Protein AF-A0A1H3ABF7-F1 (afdb_monomer_lite)

pLDDT: mean 86.94, std 11.38, range [52.44, 98.44]

Secondary structure (DSSP, 8-state):
-HHHHHHHHHHHHHHHHHHHHHHHHHHHHHHHHHHHHHHHHHHH---EEEEEESSSS-EEEEESSS--EEEE-TTS-EEE--HHHHHHHHHHHHHHHHHHH--

Sequence (103 aa):
MLLIDYFVNLIDYFILSSTQIYHTMNTIEIKENFISKKFICLLFGHKIITTRTITSHIKEYKCTHCDLELTDDVKGHTTFLTAERKEINQALKDFLQKKTHAA

Structure (mmCIF, N/CA/C/O backbone):
data_AF-A0A1H3ABF7-F1
#
_entry.id   AF-A0A1H3ABF7-F1
#
loop_
_atom_site.group_PDB
_atom_site.id
_atom_site.type_symbol
_atom_site.label_atom_id
_atom_site.label_alt_id
_atom_site.label_comp_id
_atom_site.label_asym_id
_atom_site.label_entity_id
_atom_site.label_seq_id
_atom_site.pdbx_PDB_ins_code
_atom_site.Cartn_x
_atom_site.Cartn_y
_atom_site.Cartn_z
_atom_site.occupancy
_atom_site.B_iso_or_equiv
_atom_site.auth_seq_id
_atom_site.auth_comp_id
_atom_site.auth_asym_id
_atom_site.auth_atom_id
_atom_site.pdbx_PDB_model_num
ATOM 1 N N . MET A 1 1 ? -4.122 -56.689 -16.412 1.00 68.38 1 MET A N 1
ATOM 2 C CA . MET A 1 1 ? -3.562 -55.978 -15.246 1.00 68.38 1 MET A CA 1
ATOM 3 C C . MET A 1 1 ? -2.366 -55.137 -15.683 1.00 68.38 1 MET A C 1
ATOM 5 O O . MET A 1 1 ? -2.570 -53.959 -15.908 1.00 68.38 1 MET A O 1
ATOM 9 N N . LEU A 1 2 ? -1.229 -55.742 -16.055 1.00 73.94 2 LEU A N 1
ATOM 10 C CA . LEU A 1 2 ? 0.011 -55.028 -16.432 1.00 73.94 2 LEU A CA 1
ATOM 11 C C . LEU A 1 2 ? -0.115 -53.945 -17.530 1.00 73.94 2 LEU A C 1
ATOM 13 O O . LEU A 1 2 ? 0.531 -52.906 -17.440 1.00 73.94 2 LEU A O 1
ATOM 17 N N . LEU A 1 3 ? -0.944 -54.156 -18.560 1.00 76.38 3 LEU A N 1
ATOM 18 C CA . LEU A 1 3 ? -1.142 -53.162 -19.630 1.00 76.38 3 LEU A CA 1
ATOM 19 C C . LEU A 1 3 ? -1.952 -51.938 -19.183 1.00 76.38 3 LEU A C 1
ATOM 21 O O . LEU A 1 3 ? -1.718 -50.839 -19.674 1.00 76.38 3 LEU A O 1
ATOM 25 N N . ILE A 1 4 ? -2.891 -52.127 -18.255 1.00 78.00 4 ILE A N 1
ATOM 26 C CA . ILE A 1 4 ? -3.707 -51.036 -17.709 1.00 78.00 4 ILE A CA 1
ATOM 27 C C . ILE A 1 4 ? -2.833 -50.191 -16.780 1.00 78.00 4 ILE A C 1
ATOM 29 O O . ILE A 1 4 ? -2.822 -48.971 -16.903 1.00 78.00 4 ILE A O 1
ATOM 33 N N . ASP A 1 5 ? -2.022 -50.844 -15.943 1.00 82.00 5 ASP A N 1
ATOM 34 C CA . ASP A 1 5 ? -1.082 -50.172 -15.041 1.00 82.00 5 ASP A CA 1
ATOM 35 C C . ASP A 1 5 ? -0.032 -49.359 -15.821 1.00 82.00 5 ASP A C 1
ATOM 37 O O . ASP A 1 5 ? 0.295 -48.236 -15.442 1.00 82.00 5 ASP A O 1
ATOM 41 N N . TYR A 1 6 ? 0.460 -49.872 -16.956 1.00 82.62 6 TYR A N 1
ATOM 42 C CA . TYR A 1 6 ? 1.352 -49.120 -17.848 1.00 82.62 6 TYR A CA 1
ATOM 43 C C . TYR A 1 6 ? 0.675 -47.872 -18.432 1.00 82.62 6 TYR A C 1
ATOM 45 O O . TYR A 1 6 ? 1.280 -46.801 -18.484 1.00 82.62 6 TYR A O 1
ATOM 53 N N . PHE A 1 7 ? -0.589 -47.994 -18.843 1.00 85.81 7 PHE A N 1
ATOM 54 C CA . PHE A 1 7 ? -1.328 -46.897 -19.463 1.00 85.81 7 PHE A CA 1
ATOM 55 C C . PHE A 1 7 ? -1.661 -45.779 -18.466 1.00 85.81 7 PHE A C 1
ATOM 57 O O . PHE A 1 7 ? -1.503 -44.607 -18.795 1.00 85.81 7 PHE A O 1
ATOM 64 N N . VAL A 1 8 ? -2.052 -46.129 -17.235 1.00 83.19 8 VAL A N 1
ATOM 65 C CA . VAL A 1 8 ? -2.308 -45.157 -16.157 1.00 83.19 8 VAL A CA 1
ATOM 66 C C . VAL A 1 8 ? -1.032 -44.384 -15.811 1.00 83.19 8 VAL A C 1
ATOM 68 O O . VAL A 1 8 ? -1.050 -43.159 -15.822 1.00 83.19 8 VAL A O 1
ATOM 71 N N . ASN A 1 9 ? 0.105 -45.072 -15.650 1.00 81.19 9 ASN A N 1
ATOM 72 C CA . ASN A 1 9 ? 1.393 -44.416 -15.388 1.00 81.19 9 ASN A CA 1
ATOM 73 C C . ASN A 1 9 ? 1.842 -43.484 -16.529 1.00 81.19 9 ASN A C 1
ATOM 75 O O . ASN A 1 9 ? 2.452 -42.444 -16.282 1.00 81.19 9 ASN A O 1
ATOM 79 N N . LEU A 1 10 ? 1.549 -43.841 -17.785 1.00 83.75 10 LEU A N 1
ATOM 80 C CA . LEU A 1 10 ? 1.871 -43.003 -18.942 1.00 83.75 10 LEU A CA 1
ATOM 81 C C . LEU A 1 10 ? 1.020 -41.723 -18.974 1.00 83.75 10 LEU A C 1
ATOM 83 O O . LEU A 1 10 ? 1.536 -40.649 -19.289 1.00 83.75 10 LEU A O 1
ATOM 87 N N . ILE A 1 11 ? -0.263 -41.828 -18.614 1.00 84.69 11 ILE A N 1
ATOM 88 C CA . ILE A 1 11 ? -1.160 -40.675 -18.463 1.00 84.69 11 ILE A CA 1
ATOM 89 C C . ILE A 1 11 ? -0.689 -39.789 -17.306 1.00 84.69 11 ILE A C 1
ATOM 91 O O . ILE A 1 11 ? -0.558 -38.580 -17.493 1.00 84.69 11 ILE A O 1
ATOM 95 N N . ASP A 1 12 ? -0.366 -40.371 -16.151 1.00 83.50 12 ASP A N 1
ATOM 96 C CA . ASP A 1 12 ? 0.111 -39.632 -14.978 1.00 83.50 12 ASP A CA 1
ATOM 97 C C . ASP A 1 12 ? 1.418 -38.880 -15.269 1.00 83.50 12 ASP A C 1
ATOM 99 O O . ASP A 1 12 ? 1.561 -37.713 -14.900 1.00 83.50 12 ASP A O 1
ATOM 103 N N . TYR A 1 13 ? 2.347 -39.493 -16.013 1.00 83.44 13 TYR A N 1
ATOM 104 C CA . TYR A 1 13 ? 3.573 -38.832 -16.471 1.00 83.44 13 TYR A CA 1
ATOM 105 C C . TYR A 1 13 ? 3.276 -37.626 -17.374 1.00 83.44 13 TYR A C 1
ATOM 107 O O . TYR A 1 13 ? 3.855 -36.548 -17.206 1.00 83.44 13 TYR A O 1
ATOM 115 N N . PHE A 1 14 ? 2.339 -37.777 -18.312 1.00 83.19 14 PHE A N 1
ATOM 116 C CA . PHE A 1 14 ? 1.948 -36.695 -19.212 1.00 83.19 14 PHE A CA 1
ATOM 117 C C . PHE A 1 14 ? 1.261 -35.540 -18.457 1.00 83.19 14 PHE A C 1
ATOM 119 O O . PHE A 1 14 ? 1.602 -34.370 -18.665 1.00 83.19 14 PHE A O 1
ATOM 126 N N . ILE A 1 15 ? 0.364 -35.843 -17.513 1.00 79.31 15 ILE A N 1
ATOM 127 C CA . ILE A 1 15 ? -0.306 -34.846 -16.660 1.00 79.31 15 ILE A CA 1
ATOM 128 C C . ILE A 1 15 ? 0.701 -34.127 -15.742 1.00 79.31 15 ILE A C 1
ATOM 130 O O . ILE A 1 15 ? 0.668 -32.901 -15.613 1.00 79.31 15 ILE A O 1
ATOM 134 N N . LEU A 1 16 ? 1.652 -34.846 -15.141 1.00 74.88 16 LEU A N 1
ATOM 135 C CA . LEU A 1 16 ? 2.677 -34.235 -14.290 1.00 74.88 16 LEU A CA 1
ATOM 136 C C . LEU A 1 16 ? 3.626 -33.329 -15.094 1.00 74.88 16 LEU A C 1
ATOM 138 O O . LEU A 1 16 ? 3.948 -32.222 -14.666 1.00 74.88 16 LEU A O 1
ATOM 142 N N . SER A 1 17 ? 4.029 -33.754 -16.296 1.00 73.56 17 SER A N 1
ATOM 143 C CA . SER A 1 17 ? 4.906 -32.949 -17.159 1.00 73.56 17 SER A CA 1
ATOM 144 C C . SER A 1 17 ? 4.241 -31.639 -17.610 1.00 73.56 17 SER A C 1
ATOM 146 O O . SER A 1 17 ? 4.849 -30.571 -17.540 1.00 73.56 17 SER A O 1
ATOM 148 N N . SER A 1 18 ? 2.966 -31.697 -18.003 1.00 73.62 18 SER A N 1
ATOM 149 C CA . SER A 1 18 ? 2.182 -30.533 -18.435 1.00 73.62 18 SER A CA 1
ATOM 150 C C . SER A 1 18 ? 1.891 -29.552 -17.294 1.00 73.62 18 SER A C 1
ATOM 152 O O . SER A 1 18 ? 2.010 -28.339 -17.486 1.00 73.62 18 SER A O 1
ATOM 154 N N . THR A 1 19 ? 1.587 -30.044 -16.090 1.00 71.31 19 THR A N 1
ATOM 155 C CA . THR A 1 19 ? 1.383 -29.189 -14.904 1.00 71.31 19 THR A CA 1
ATOM 156 C C 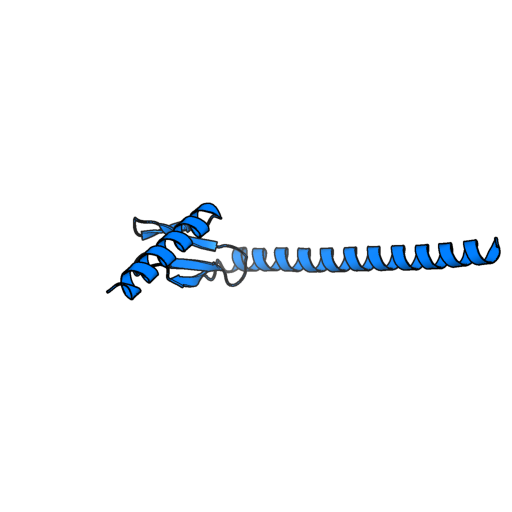. THR A 1 19 ? 2.667 -28.483 -14.468 1.00 71.31 19 THR A C 1
ATOM 158 O O . THR A 1 19 ? 2.629 -27.294 -14.138 1.00 71.31 19 THR A O 1
ATOM 161 N N . GLN A 1 20 ? 3.818 -29.159 -14.535 1.00 67.81 20 GLN A N 1
ATOM 162 C CA . GLN A 1 20 ? 5.114 -28.552 -14.234 1.00 67.81 20 GLN A CA 1
ATOM 163 C C . GLN A 1 20 ? 5.481 -27.449 -15.244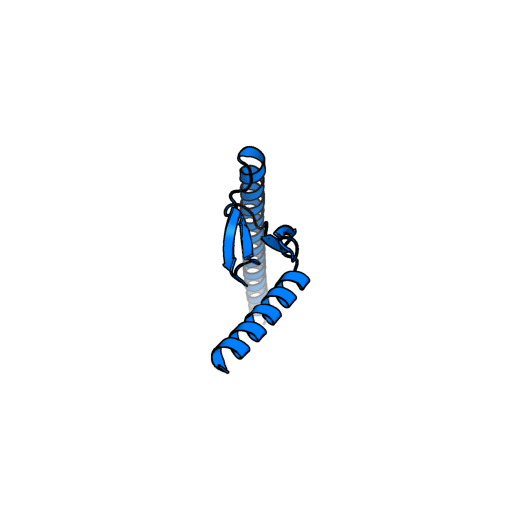 1.00 67.81 20 GLN A C 1
ATOM 165 O O . GLN A 1 20 ? 5.914 -26.374 -14.831 1.00 67.81 20 GLN A O 1
ATOM 170 N N . ILE A 1 21 ? 5.220 -27.656 -16.543 1.00 69.06 21 ILE A N 1
ATOM 171 C CA . ILE A 1 21 ? 5.402 -26.632 -17.592 1.00 69.06 21 ILE A CA 1
ATOM 172 C C . ILE A 1 21 ? 4.496 -25.418 -17.346 1.00 69.06 21 ILE A C 1
ATOM 174 O O . ILE A 1 21 ? 4.974 -24.284 -17.385 1.00 69.06 21 ILE A O 1
ATOM 178 N N . TYR A 1 22 ? 3.213 -25.635 -17.033 1.00 68.62 22 TYR A N 1
ATOM 179 C CA . TYR A 1 22 ? 2.271 -24.553 -16.722 1.00 68.62 22 TYR A CA 1
ATOM 180 C C . TYR A 1 22 ? 2.731 -23.717 -15.518 1.00 68.62 22 TYR A C 1
ATOM 182 O O . TYR A 1 22 ? 2.735 -22.485 -15.567 1.00 68.62 22 TYR A O 1
ATOM 190 N N . HIS A 1 23 ? 3.185 -24.376 -14.449 1.00 65.56 23 HIS A N 1
ATOM 191 C CA . HIS A 1 23 ? 3.708 -23.694 -13.269 1.00 65.56 23 HIS A CA 1
ATOM 192 C C . HIS A 1 23 ? 4.975 -22.876 -13.590 1.00 65.56 23 HIS A C 1
ATOM 194 O O . HIS A 1 23 ? 5.120 -21.735 -13.140 1.00 65.56 23 HIS A O 1
ATOM 200 N N . THR A 1 24 ? 5.882 -23.414 -14.409 1.00 68.19 24 THR A N 1
ATOM 201 C CA . THR A 1 24 ? 7.075 -22.695 -14.878 1.00 68.19 24 THR A CA 1
ATOM 202 C C . THR A 1 24 ? 6.718 -21.483 -15.745 1.00 68.19 24 THR A C 1
ATOM 204 O O . THR A 1 24 ? 7.290 -20.416 -15.546 1.00 68.19 24 THR A O 1
ATOM 207 N N . MET A 1 25 ? 5.741 -21.587 -16.650 1.00 64.50 25 MET A N 1
ATOM 208 C CA . MET A 1 25 ? 5.313 -20.453 -17.482 1.00 64.50 25 MET A CA 1
ATOM 209 C C . MET A 1 25 ? 4.688 -19.327 -16.646 1.00 64.50 25 MET A C 1
ATOM 211 O O . MET A 1 25 ? 5.098 -18.175 -16.774 1.00 64.50 25 MET A O 1
ATOM 215 N N . ASN A 1 26 ? 3.778 -19.662 -15.724 1.00 69.38 26 ASN A N 1
ATOM 216 C CA . ASN A 1 26 ? 3.145 -18.686 -14.832 1.00 69.38 26 ASN A CA 1
ATOM 217 C C . ASN A 1 26 ? 4.176 -17.955 -13.946 1.00 69.38 26 ASN A C 1
ATOM 219 O O . ASN A 1 26 ? 4.122 -16.742 -13.769 1.00 69.38 26 ASN A O 1
ATOM 223 N N . THR A 1 27 ? 5.169 -18.673 -13.411 1.00 65.88 27 THR A N 1
ATOM 224 C CA . THR A 1 27 ? 6.217 -18.060 -12.570 1.00 65.88 27 THR A CA 1
ATOM 225 C C . THR A 1 27 ? 7.165 -17.144 -13.353 1.00 65.88 27 THR A C 1
ATOM 227 O O . THR A 1 27 ? 7.596 -16.122 -12.812 1.00 65.88 27 THR A O 1
ATOM 230 N N . ILE A 1 28 ? 7.468 -17.463 -14.617 1.00 73.50 28 ILE A N 1
ATOM 231 C CA . ILE A 1 28 ? 8.284 -16.611 -15.498 1.00 73.50 28 ILE A CA 1
ATOM 232 C C . ILE A 1 28 ? 7.539 -15.312 -15.833 1.00 73.50 28 ILE A C 1
ATOM 234 O O . ILE A 1 28 ? 8.097 -14.233 -15.628 1.00 73.50 28 ILE A O 1
ATOM 238 N N . GLU A 1 29 ? 6.267 -15.394 -16.236 1.00 71.12 29 GLU A N 1
ATOM 239 C CA . GLU A 1 29 ? 5.438 -14.221 -16.557 1.00 71.12 29 GLU A CA 1
ATOM 240 C C . GLU A 1 29 ? 5.277 -13.278 -15.347 1.00 71.12 29 GLU A C 1
ATOM 242 O O . GLU A 1 29 ? 5.437 -12.057 -15.454 1.00 71.12 29 GLU A O 1
ATOM 247 N N . ILE A 1 30 ? 5.048 -13.840 -14.153 1.00 69.06 30 ILE A N 1
ATOM 248 C CA . ILE A 1 30 ? 4.961 -13.071 -12.902 1.00 69.06 30 ILE A CA 1
ATOM 249 C C . ILE A 1 30 ? 6.278 -12.330 -12.613 1.00 69.06 30 ILE A C 1
ATOM 251 O O . ILE A 1 30 ? 6.262 -11.163 -12.201 1.00 69.06 30 ILE A O 1
ATOM 255 N N . LYS A 1 31 ? 7.430 -12.979 -12.832 1.00 68.69 31 LYS A N 1
ATOM 256 C CA . LYS A 1 31 ? 8.750 -12.397 -12.555 1.00 68.69 31 LYS A CA 1
ATOM 257 C C . LYS A 1 31 ? 9.098 -11.267 -13.528 1.00 68.69 31 LYS A C 1
ATOM 259 O O . LYS A 1 31 ? 9.589 -10.229 -13.081 1.00 68.69 31 LYS A O 1
ATOM 264 N N . GLU A 1 32 ? 8.820 -11.429 -14.821 1.00 71.75 32 GLU A N 1
ATOM 265 C CA . GLU A 1 32 ? 9.053 -10.388 -15.834 1.00 71.75 32 GLU A CA 1
ATOM 266 C C . GLU A 1 32 ? 8.218 -9.129 -15.566 1.00 71.75 32 GLU A C 1
ATOM 268 O O . GLU A 1 32 ? 8.749 -8.014 -15.578 1.00 71.75 32 GLU A O 1
ATOM 273 N N . ASN A 1 33 ? 6.943 -9.303 -15.206 1.00 71.94 33 ASN A N 1
ATOM 274 C CA . ASN A 1 33 ? 6.047 -8.200 -14.857 1.00 71.94 33 ASN A CA 1
ATOM 275 C C . ASN A 1 33 ? 6.504 -7.417 -13.620 1.00 71.94 33 ASN A C 1
ATOM 277 O O . ASN A 1 33 ? 6.330 -6.201 -13.547 1.00 71.94 33 ASN A O 1
ATOM 281 N N . PHE A 1 34 ? 7.091 -8.079 -12.624 1.00 73.94 34 PHE A N 1
ATOM 282 C CA . PHE A 1 34 ? 7.605 -7.390 -11.440 1.00 73.94 34 PHE A CA 1
ATOM 283 C C . PHE A 1 34 ? 8.896 -6.613 -11.728 1.00 73.94 34 PHE A C 1
ATOM 285 O O . PHE A 1 34 ? 9.096 -5.507 -11.215 1.00 73.94 34 PHE A O 1
ATOM 292 N N . ILE A 1 35 ? 9.766 -7.174 -12.571 1.00 76.19 35 ILE A N 1
ATOM 293 C CA . ILE A 1 35 ? 11.014 -6.533 -12.987 1.00 76.19 35 ILE A CA 1
ATOM 294 C C . ILE A 1 35 ? 10.710 -5.269 -13.802 1.00 76.19 35 ILE A C 1
ATOM 296 O O . ILE A 1 35 ? 11.219 -4.197 -13.469 1.00 76.19 35 ILE A O 1
ATOM 300 N N . SER A 1 36 ? 9.826 -5.351 -14.800 1.00 81.75 36 SER A N 1
ATOM 301 C CA . SER A 1 36 ? 9.464 -4.211 -15.657 1.00 81.75 36 SER A CA 1
ATOM 302 C C . SER A 1 36 ? 8.871 -3.042 -14.861 1.00 81.75 36 SER A C 1
ATOM 304 O O . SER A 1 36 ? 9.295 -1.896 -15.017 1.00 81.75 36 SER A O 1
ATOM 306 N N . LYS A 1 37 ? 7.971 -3.333 -13.917 1.00 84.50 37 LYS A N 1
ATOM 307 C CA . LYS A 1 37 ? 7.375 -2.357 -12.993 1.00 84.50 37 LYS A CA 1
ATOM 308 C C . LYS A 1 37 ? 8.410 -1.584 -12.172 1.00 84.50 37 LYS A C 1
ATOM 310 O O . LYS A 1 37 ? 8.302 -0.366 -12.025 1.00 84.50 37 LYS A O 1
ATOM 315 N N . LYS A 1 38 ? 9.433 -2.269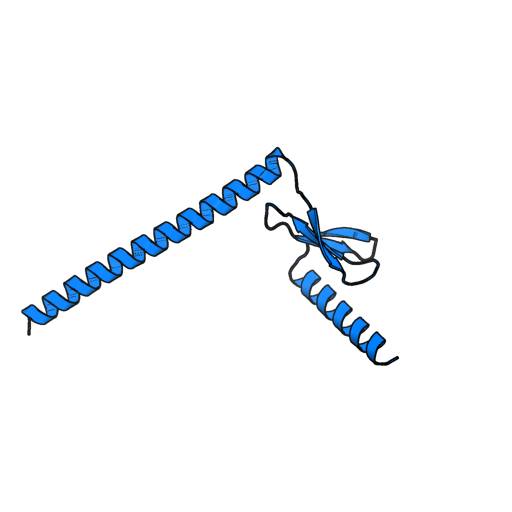 -11.648 1.00 85.06 38 LYS A N 1
ATOM 316 C CA . LYS A 1 38 ? 10.525 -1.628 -10.894 1.00 85.06 38 LYS A CA 1
ATOM 317 C C . LYS A 1 38 ? 11.404 -0.752 -11.780 1.00 85.06 38 LYS A C 1
ATOM 319 O O . LYS A 1 38 ? 11.779 0.338 -11.354 1.00 85.06 38 LYS A O 1
ATOM 324 N N . PHE A 1 39 ? 11.695 -1.196 -13.001 1.00 89.62 39 PHE A N 1
ATOM 325 C CA . PHE A 1 39 ? 12.480 -0.414 -13.957 1.00 89.62 39 PHE A CA 1
ATOM 326 C C . PHE A 1 39 ? 11.787 0.891 -14.353 1.00 89.62 39 PHE A C 1
ATOM 328 O O . PHE A 1 39 ? 12.442 1.929 -14.405 1.00 89.62 39 PHE A O 1
ATOM 335 N N . ILE A 1 40 ? 10.465 0.871 -14.554 1.00 91.00 40 ILE A N 1
ATOM 336 C CA . ILE A 1 40 ? 9.690 2.088 -14.845 1.00 91.00 40 ILE A CA 1
ATOM 337 C C . ILE A 1 40 ? 9.849 3.109 -13.711 1.00 91.00 40 ILE A C 1
ATOM 339 O O . ILE A 1 40 ? 10.159 4.268 -13.972 1.00 91.00 40 ILE A O 1
ATOM 343 N N . CYS A 1 41 ? 9.713 2.684 -12.451 1.00 94.12 41 CYS A N 1
ATOM 344 C CA . CYS A 1 41 ? 9.909 3.575 -11.304 1.00 94.12 41 CYS A CA 1
ATOM 345 C C . CYS A 1 41 ? 11.349 4.089 -11.177 1.00 94.12 41 CYS A C 1
ATOM 347 O O . CYS A 1 41 ? 11.545 5.219 -10.741 1.00 94.12 41 CYS A O 1
ATOM 349 N N . LEU A 1 42 ? 12.350 3.283 -11.543 1.00 92.38 42 LEU A N 1
ATOM 350 C CA . LEU A 1 42 ? 13.755 3.695 -11.500 1.00 92.38 42 LEU A CA 1
ATOM 351 C C . LEU A 1 42 ? 14.062 4.792 -12.530 1.00 92.38 42 LEU A C 1
ATOM 353 O O . LEU A 1 42 ? 14.831 5.701 -12.237 1.00 92.38 42 LEU A O 1
ATOM 357 N N . LEU A 1 43 ? 13.459 4.711 -13.720 1.00 93.94 43 LEU A N 1
ATOM 358 C CA . LEU A 1 43 ? 13.696 5.660 -14.811 1.00 93.94 43 LEU A CA 1
ATOM 359 C C . LEU A 1 43 ? 12.834 6.925 -14.708 1.00 93.94 43 LEU A C 1
ATOM 361 O O . LEU A 1 43 ? 13.320 8.017 -14.986 1.00 93.94 43 LEU A O 1
ATOM 365 N N . PHE A 1 44 ? 11.565 6.787 -14.316 1.00 94.31 44 PHE A N 1
ATOM 366 C CA . PHE A 1 44 ? 10.582 7.879 -14.350 1.00 94.31 44 PHE A CA 1
ATOM 367 C C . PHE A 1 44 ? 10.143 8.365 -12.963 1.00 94.31 44 PHE A C 1
ATOM 369 O O . PHE A 1 44 ? 9.373 9.320 -12.856 1.00 94.31 44 PHE A O 1
ATOM 376 N N . GLY A 1 45 ? 10.627 7.731 -11.896 1.00 92.75 45 GLY A N 1
ATOM 377 C CA . GLY A 1 45 ? 10.208 8.012 -10.529 1.00 92.75 45 GLY A CA 1
ATOM 378 C C . GLY A 1 45 ? 8.887 7.339 -10.147 1.00 92.75 45 GLY A C 1
ATOM 379 O O . GLY A 1 45 ? 8.184 6.722 -10.952 1.00 92.75 45 GLY A O 1
ATOM 380 N N . HIS A 1 46 ? 8.537 7.444 -8.866 1.00 95.88 46 HIS A N 1
ATOM 381 C CA . HIS A 1 46 ? 7.301 6.871 -8.348 1.00 95.88 46 HIS A CA 1
ATOM 382 C C . HIS A 1 46 ? 6.107 7.791 -8.607 1.00 95.88 46 HIS A C 1
ATOM 384 O O . HIS A 1 46 ? 6.012 8.885 -8.056 1.00 95.88 46 HIS A O 1
ATOM 390 N N . LYS A 1 47 ? 5.124 7.296 -9.362 1.00 95.94 47 LYS A N 1
ATOM 391 C CA . LYS A 1 47 ? 3.811 7.938 -9.478 1.00 95.94 47 LYS A CA 1
ATOM 392 C C . LYS A 1 47 ? 2.912 7.509 -8.320 1.00 95.94 47 LYS A C 1
ATOM 394 O O . LYS A 1 47 ? 2.283 6.451 -8.395 1.00 95.94 47 LYS A O 1
ATOM 399 N N . ILE A 1 48 ? 2.903 8.308 -7.255 1.00 97.31 48 ILE A N 1
ATOM 400 C CA . ILE A 1 48 ? 2.151 8.067 -6.017 1.00 97.31 48 ILE A CA 1
ATOM 401 C C . ILE A 1 48 ? 0.715 8.591 -6.141 1.00 97.31 48 ILE A C 1
ATOM 403 O O . ILE A 1 48 ? 0.498 9.726 -6.561 1.00 97.31 48 ILE A O 1
ATOM 407 N N . ILE A 1 49 ? -0.261 7.768 -5.757 1.00 97.44 49 ILE A N 1
ATOM 408 C CA . ILE A 1 49 ? -1.678 8.136 -5.656 1.00 97.44 49 ILE A CA 1
ATOM 409 C C . ILE A 1 49 ? -2.204 7.844 -4.253 1.00 97.44 49 ILE A C 1
ATOM 411 O O . ILE A 1 49 ? -1.763 6.891 -3.614 1.00 97.44 49 ILE A O 1
ATOM 415 N N . THR A 1 50 ? -3.171 8.629 -3.787 1.00 97.88 50 THR A N 1
ATOM 416 C CA . THR A 1 50 ? -3.894 8.340 -2.543 1.00 97.88 50 THR A CA 1
ATOM 417 C C . THR A 1 50 ? -4.831 7.157 -2.760 1.00 97.88 50 THR A C 1
ATOM 419 O O . THR A 1 50 ? -5.696 7.209 -3.632 1.00 97.88 50 THR A O 1
ATOM 422 N N . THR A 1 51 ? -4.678 6.100 -1.969 1.00 97.38 51 THR A N 1
ATOM 423 C CA . THR A 1 51 ? -5.534 4.905 -2.026 1.00 97.38 51 THR A CA 1
ATOM 424 C C . THR A 1 51 ? -6.629 4.934 -0.976 1.00 97.38 51 THR A C 1
ATOM 426 O O . THR A 1 51 ? -7.739 4.467 -1.230 1.00 97.38 51 THR A O 1
ATOM 429 N N . ARG A 1 52 ? -6.342 5.488 0.206 1.00 97.25 52 ARG A N 1
ATOM 430 C CA . ARG A 1 52 ? -7.294 5.527 1.313 1.00 97.25 52 ARG A CA 1
ATOM 431 C C . ARG A 1 52 ? -7.075 6.754 2.182 1.00 97.25 52 ARG A C 1
ATOM 433 O O . ARG A 1 52 ? -5.962 7.054 2.585 1.00 97.25 52 ARG A O 1
ATOM 440 N N . THR A 1 53 ? -8.164 7.417 2.541 1.00 96.62 53 THR A N 1
ATOM 441 C CA . THR A 1 53 ? -8.156 8.469 3.562 1.00 96.62 53 THR A CA 1
ATOM 442 C C . THR A 1 53 ? -8.601 7.853 4.886 1.00 96.62 53 THR A C 1
ATOM 444 O O . THR A 1 53 ? -9.717 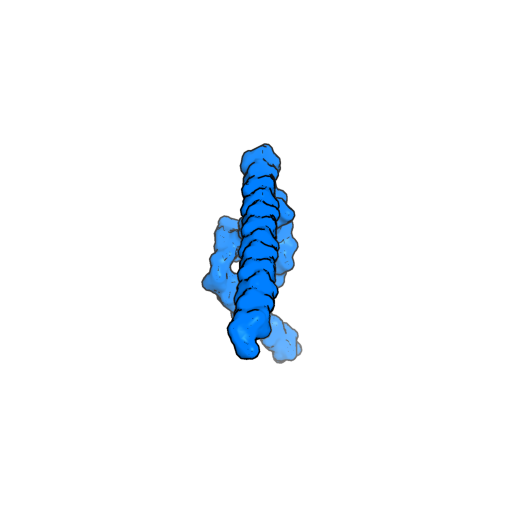7.334 4.977 1.00 96.62 53 THR A O 1
ATOM 447 N N . ILE A 1 54 ? -7.721 7.853 5.888 1.00 96.25 54 ILE A N 1
ATOM 448 C CA . ILE A 1 54 ? -8.008 7.344 7.238 1.00 96.25 54 ILE A CA 1
ATOM 449 C C . ILE A 1 54 ? -8.656 8.452 8.062 1.00 96.25 54 ILE A C 1
ATOM 451 O O . ILE A 1 54 ? -9.740 8.269 8.608 1.00 96.25 54 ILE A O 1
ATOM 455 N N . THR A 1 55 ? -8.019 9.622 8.083 1.00 94.25 55 THR A N 1
ATOM 456 C CA . THR A 1 55 ? -8.522 10.859 8.692 1.00 94.25 55 THR A CA 1
ATOM 457 C C . THR A 1 55 ? -8.229 12.043 7.765 1.00 94.25 55 THR A C 1
ATOM 459 O O . THR A 1 55 ? -7.651 11.870 6.694 1.00 94.25 55 THR A O 1
ATOM 462 N N . SER A 1 56 ? -8.580 13.268 8.167 1.00 92.44 56 SER A N 1
ATOM 463 C CA . SER A 1 56 ? -8.158 14.482 7.448 1.00 92.44 56 SER A CA 1
ATOM 464 C C . SER A 1 56 ? -6.632 14.623 7.337 1.00 92.44 56 SER A C 1
ATOM 466 O O . SER A 1 56 ? -6.153 15.225 6.377 1.00 92.44 56 SER A O 1
ATOM 468 N N . HIS A 1 57 ? -5.883 14.060 8.292 1.00 93.38 57 HIS A N 1
ATOM 469 C CA . HIS A 1 57 ? -4.426 14.194 8.407 1.00 93.38 57 HIS A CA 1
ATOM 470 C C . HIS A 1 57 ? -3.655 12.914 8.072 1.00 93.38 57 HIS A C 1
ATOM 472 O O . HIS A 1 57 ? -2.459 12.994 7.829 1.00 93.38 57 HIS A O 1
ATOM 478 N N . ILE A 1 58 ? -4.320 11.754 8.069 1.00 96.56 58 ILE A N 1
ATOM 479 C CA . ILE A 1 58 ? -3.689 10.457 7.811 1.00 96.56 58 ILE A CA 1
ATOM 480 C C . ILE A 1 58 ? -4.271 9.856 6.538 1.00 96.56 58 ILE A C 1
ATOM 482 O O . ILE A 1 58 ? -5.468 9.551 6.470 1.00 96.56 58 ILE A O 1
ATOM 486 N N . LYS A 1 59 ? -3.417 9.655 5.537 1.00 97.69 59 LYS A N 1
ATOM 487 C CA . LYS A 1 59 ? -3.765 9.008 4.272 1.00 97.69 59 LYS A CA 1
ATOM 488 C C . LYS A 1 59 ? -2.781 7.892 3.955 1.00 97.69 59 LYS A C 1
ATOM 490 O O . LYS A 1 59 ? -1.627 7.935 4.363 1.00 97.69 59 LYS A O 1
ATOM 495 N N . GLU A 1 60 ? -3.260 6.915 3.201 1.00 98.25 60 GLU A N 1
ATOM 496 C CA . GLU A 1 60 ? -2.478 5.841 2.604 1.00 98.25 60 GLU A CA 1
ATOM 497 C C . GLU A 1 60 ? -2.319 6.106 1.110 1.00 98.25 60 GLU A C 1
ATOM 499 O O . GLU A 1 60 ? -3.228 6.611 0.438 1.00 98.25 60 GLU A O 1
ATOM 504 N N . TYR A 1 61 ? -1.161 5.727 0.589 1.00 98.25 61 TYR A N 1
ATOM 505 C CA . TYR A 1 61 ? -0.765 5.961 -0.782 1.00 98.25 61 TYR A CA 1
ATOM 506 C C . TYR A 1 61 ? -0.161 4.710 -1.403 1.00 98.25 61 TYR A C 1
ATOM 508 O O . TYR A 1 61 ? 0.401 3.859 -0.712 1.00 98.25 61 TYR A O 1
ATOM 516 N N . LYS A 1 62 ? -0.218 4.630 -2.731 1.00 97.69 62 LYS A N 1
ATOM 517 C CA . LYS A 1 62 ? 0.411 3.559 -3.501 1.00 97.69 62 LYS A CA 1
ATOM 518 C C . LYS A 1 62 ? 1.029 4.088 -4.784 1.00 97.69 62 LYS A C 1
ATOM 520 O O . LYS A 1 62 ? 0.501 5.011 -5.406 1.00 97.69 62 LYS A O 1
ATOM 525 N N . CYS A 1 63 ? 2.141 3.495 -5.201 1.00 96.81 63 CYS A N 1
ATOM 526 C CA . CYS A 1 63 ? 2.670 3.723 -6.535 1.00 96.81 63 CYS A CA 1
ATOM 527 C C . CYS A 1 63 ? 1.810 3.006 -7.589 1.00 96.81 63 CYS A C 1
ATOM 529 O O . CYS A 1 63 ? 1.465 1.841 -7.450 1.00 96.81 63 CYS A O 1
ATOM 531 N N . THR A 1 64 ? 1.479 3.686 -8.683 1.00 94.12 64 THR A N 1
ATOM 532 C CA . THR A 1 64 ? 0.698 3.078 -9.782 1.00 94.12 64 THR A CA 1
ATOM 533 C C . THR A 1 64 ? 1.485 2.058 -10.606 1.00 94.12 64 THR A C 1
ATOM 535 O O . THR A 1 64 ? 0.889 1.265 -11.332 1.00 94.12 64 THR A O 1
ATOM 538 N N . HIS A 1 65 ? 2.815 2.072 -10.503 1.00 91.62 65 HIS A N 1
ATOM 539 C CA . HIS A 1 65 ? 3.698 1.225 -11.299 1.00 91.62 65 HIS A CA 1
ATOM 540 C C . HIS A 1 65 ? 4.285 0.069 -10.491 1.00 91.62 65 HIS A C 1
ATOM 542 O O . HIS A 1 65 ? 4.379 -1.029 -11.019 1.00 91.62 65 HIS A O 1
ATOM 548 N N . CYS A 1 66 ? 4.637 0.272 -9.220 1.00 91.75 66 CYS A N 1
ATOM 549 C CA . CYS A 1 66 ? 5.176 -0.778 -8.353 1.00 91.75 66 CYS A CA 1
ATOM 550 C C . CYS A 1 66 ? 4.361 -0.935 -7.064 1.00 91.75 66 CYS A C 1
ATOM 552 O O . CYS A 1 66 ? 3.484 -0.135 -6.763 1.00 91.75 66 CYS A O 1
ATOM 554 N N . ASP A 1 67 ? 4.704 -1.933 -6.256 1.00 90.94 67 ASP A N 1
ATOM 555 C CA . ASP A 1 67 ? 4.000 -2.236 -5.004 1.00 90.94 67 ASP A CA 1
ATOM 556 C C . ASP A 1 67 ? 4.461 -1.385 -3.804 1.00 90.94 67 ASP A C 1
ATOM 558 O O . ASP A 1 67 ? 4.314 -1.791 -2.657 1.00 90.94 67 ASP A O 1
ATOM 562 N N . LEU A 1 68 ? 5.035 -0.201 -4.050 1.00 95.25 68 LEU A N 1
ATOM 563 C CA . LEU A 1 68 ? 5.387 0.739 -2.985 1.00 95.25 68 LEU A CA 1
ATOM 564 C C . LEU A 1 68 ? 4.110 1.306 -2.351 1.00 95.25 68 LEU A C 1
ATOM 566 O O . LEU A 1 68 ? 3.351 2.005 -3.026 1.00 95.25 68 LEU A O 1
ATOM 570 N N . GLU A 1 69 ? 3.918 1.048 -1.058 1.00 98.00 69 GLU A N 1
ATOM 571 C CA . GLU A 1 69 ? 2.825 1.592 -0.247 1.00 98.00 69 GLU A CA 1
ATOM 572 C C . GLU A 1 69 ? 3.382 2.531 0.837 1.00 98.00 69 GLU A C 1
ATOM 574 O O . GLU A 1 69 ? 4.381 2.230 1.497 1.00 98.00 69 GLU A O 1
ATOM 579 N N . LEU A 1 70 ? 2.741 3.688 1.009 1.00 98.25 70 LEU A N 1
ATOM 580 C CA . LEU A 1 70 ? 3.138 4.743 1.946 1.00 98.25 70 LEU A CA 1
ATOM 581 C C . LEU A 1 70 ? 1.939 5.189 2.791 1.00 98.25 70 LEU A C 1
ATOM 583 O O . LEU A 1 70 ? 0.790 4.972 2.417 1.00 98.25 70 LEU A O 1
ATOM 587 N N . THR A 1 71 ? 2.196 5.842 3.916 1.00 98.44 71 THR A N 1
ATOM 588 C CA . THR A 1 71 ? 1.185 6.473 4.768 1.00 98.44 71 THR A CA 1
ATOM 589 C C . THR A 1 71 ? 1.740 7.737 5.400 1.00 98.44 71 THR A C 1
ATOM 591 O O . THR A 1 71 ? 2.948 7.836 5.615 1.00 98.44 71 THR A O 1
ATOM 594 N N . ASP A 1 72 ? 0.868 8.681 5.735 1.00 97.94 72 ASP A N 1
ATOM 595 C CA . ASP A 1 72 ? 1.237 9.782 6.623 1.00 97.94 72 ASP A CA 1
ATOM 596 C C . ASP A 1 72 ? 1.390 9.266 8.061 1.00 97.94 72 ASP A C 1
ATOM 598 O O . ASP A 1 72 ? 0.653 8.375 8.500 1.00 97.94 72 ASP A O 1
ATOM 602 N N . ASP A 1 73 ? 2.350 9.815 8.797 1.00 92.69 73 ASP A N 1
ATOM 603 C CA . ASP A 1 73 ? 2.471 9.650 10.238 1.00 92.69 73 ASP A CA 1
ATOM 604 C C . ASP A 1 73 ? 1.716 10.754 11.001 1.00 92.69 73 ASP A C 1
ATOM 606 O O . ASP A 1 73 ? 1.149 11.685 10.429 1.00 92.69 73 ASP A O 1
ATOM 610 N N . VAL A 1 74 ? 1.723 10.670 12.331 1.00 88.25 74 VAL A N 1
ATOM 611 C CA . VAL A 1 74 ? 1.038 11.642 13.202 1.00 88.25 74 VAL A CA 1
ATOM 612 C C . VAL A 1 74 ? 1.625 13.058 13.144 1.00 88.25 74 VAL A C 1
ATOM 614 O O . VAL A 1 74 ? 0.992 13.995 13.623 1.00 88.25 74 VAL A O 1
ATOM 617 N N . LYS A 1 75 ? 2.827 13.225 12.583 1.00 91.06 75 LYS A N 1
ATOM 618 C CA . LYS A 1 75 ? 3.482 14.521 12.369 1.00 91.06 75 LYS A CA 1
ATOM 619 C C . LYS A 1 75 ? 3.228 15.061 10.956 1.00 91.06 75 LYS A C 1
ATOM 621 O O . LYS A 1 75 ? 3.652 16.174 10.661 1.00 91.06 75 LYS A O 1
ATOM 626 N N . GLY A 1 76 ? 2.539 14.306 10.096 1.00 88.75 76 GLY A N 1
ATOM 627 C CA . GLY A 1 76 ? 2.283 14.653 8.697 1.00 88.75 76 GLY A CA 1
ATOM 628 C C . GLY A 1 76 ? 3.429 14.296 7.746 1.00 88.75 76 GLY A C 1
ATOM 629 O O . GLY A 1 76 ? 3.481 14.815 6.634 1.00 88.75 76 GLY A O 1
ATOM 630 N N . HIS A 1 77 ? 4.365 13.445 8.170 1.00 95.00 77 HIS A N 1
ATOM 631 C CA . HIS A 1 77 ? 5.458 12.968 7.331 1.00 95.00 77 HIS A CA 1
ATOM 632 C C . HIS A 1 77 ? 5.034 11.690 6.610 1.00 95.00 77 HIS A C 1
ATOM 634 O O . HIS A 1 77 ? 4.392 10.822 7.198 1.00 95.00 77 HIS A O 1
ATOM 640 N N . THR A 1 78 ? 5.454 11.521 5.359 1.00 96.00 78 THR A N 1
ATOM 641 C CA . THR A 1 78 ? 5.216 10.276 4.622 1.00 96.00 78 THR A CA 1
ATOM 642 C C . THR A 1 78 ? 6.240 9.208 5.004 1.00 96.00 78 THR A C 1
ATOM 644 O O . THR A 1 78 ? 7.442 9.456 5.096 1.00 96.00 78 THR A O 1
ATOM 647 N N . THR A 1 79 ? 5.763 7.991 5.239 1.00 97.31 79 THR A N 1
ATOM 648 C CA . THR A 1 79 ? 6.579 6.826 5.600 1.00 97.31 79 THR A CA 1
ATOM 649 C C . THR A 1 79 ? 6.001 5.552 4.987 1.00 97.31 79 THR A C 1
ATOM 651 O O . THR A 1 79 ? 4.930 5.583 4.388 1.00 97.31 79 THR A O 1
ATOM 654 N N . PHE A 1 80 ? 6.696 4.422 5.096 1.00 97.81 80 PHE A N 1
ATOM 655 C CA . PHE A 1 80 ? 6.234 3.155 4.526 1.00 97.81 80 PHE A CA 1
ATOM 656 C C . PHE A 1 80 ? 4.967 2.647 5.219 1.00 97.81 80 PHE A C 1
ATOM 658 O O . PHE A 1 80 ? 4.893 2.622 6.449 1.00 97.81 80 PHE A O 1
ATOM 665 N N . LEU A 1 81 ? 3.991 2.188 4.433 1.00 98.06 81 LEU A N 1
ATOM 666 C CA . LEU A 1 81 ? 2.808 1.508 4.955 1.00 98.06 81 LEU A CA 1
ATOM 667 C C . LEU A 1 81 ? 3.153 0.043 5.241 1.00 98.06 81 LEU A C 1
ATOM 669 O O . LEU A 1 81 ? 3.003 -0.837 4.397 1.00 98.06 81 LEU A O 1
ATOM 673 N N . THR A 1 82 ? 3.661 -0.210 6.444 1.00 97.69 82 THR A N 1
ATOM 674 C CA . THR A 1 82 ? 3.898 -1.569 6.945 1.00 97.69 82 THR A CA 1
ATOM 675 C C . THR A 1 82 ? 2.579 -2.259 7.307 1.00 97.69 82 THR A C 1
ATOM 677 O O . THR A 1 82 ? 1.555 -1.597 7.486 1.00 97.69 82 THR A O 1
ATOM 680 N N . ALA A 1 83 ? 2.601 -3.588 7.462 1.00 97.75 83 ALA A N 1
ATOM 681 C CA . ALA A 1 83 ? 1.434 -4.350 7.922 1.00 97.75 83 ALA A CA 1
ATOM 682 C C . ALA A 1 83 ? 0.899 -3.820 9.266 1.00 97.75 83 ALA A C 1
ATOM 684 O O . ALA A 1 83 ? -0.284 -3.521 9.382 1.00 97.75 83 ALA A O 1
ATOM 685 N N . GLU A 1 84 ? 1.795 -3.574 10.224 1.00 97.75 84 GLU A N 1
ATOM 686 C CA . GLU A 1 84 ? 1.466 -2.971 11.521 1.00 97.75 84 GLU A CA 1
ATOM 687 C C . GLU A 1 84 ? 0.783 -1.601 11.369 1.00 97.75 84 GLU A C 1
ATOM 689 O O . GLU A 1 84 ? -0.261 -1.343 11.965 1.00 97.75 84 GLU A O 1
ATOM 694 N N . ARG A 1 85 ? 1.317 -0.715 10.516 1.00 97.44 85 ARG A N 1
ATOM 695 C CA . ARG A 1 85 ? 0.708 0.604 10.276 1.00 97.44 85 ARG A CA 1
ATOM 696 C C . ARG A 1 85 ? -0.664 0.492 9.621 1.00 97.44 85 ARG A C 1
ATOM 698 O O . ARG A 1 85 ? -1.546 1.283 9.933 1.00 97.44 85 ARG A O 1
ATOM 705 N N . LYS A 1 86 ? -0.862 -0.501 8.754 1.00 97.62 86 LYS A N 1
ATOM 706 C CA . LYS A 1 86 ? -2.151 -0.785 8.115 1.00 97.62 86 LYS A CA 1
ATOM 707 C C . LYS A 1 86 ? -3.195 -1.243 9.132 1.00 97.62 86 LYS A C 1
ATOM 709 O O . LYS A 1 86 ? -4.334 -0.786 9.077 1.00 97.62 86 LYS A O 1
ATOM 714 N N . GLU A 1 87 ? -2.803 -2.081 10.089 1.00 98.19 87 GLU A N 1
ATOM 715 C CA . GLU A 1 87 ? -3.660 -2.500 11.205 1.00 98.19 87 GLU A CA 1
ATOM 716 C C . GLU A 1 87 ? -4.028 -1.318 12.110 1.00 98.19 87 GLU A C 1
ATOM 718 O O . GLU A 1 87 ? -5.206 -1.108 12.402 1.00 98.19 87 GLU A O 1
ATOM 723 N N . ILE A 1 88 ? -3.047 -0.488 12.482 1.00 97.06 88 ILE A N 1
ATOM 724 C CA . ILE A 1 88 ? -3.270 0.723 13.287 1.00 97.06 88 ILE A CA 1
ATOM 725 C C . ILE A 1 88 ? -4.228 1.688 12.572 1.00 97.06 88 ILE A C 1
ATOM 727 O O . ILE A 1 88 ? -5.201 2.159 13.165 1.00 97.06 88 ILE A O 1
ATOM 731 N N . ASN A 1 89 ? -3.989 1.959 11.288 1.00 97.25 89 ASN A N 1
ATOM 732 C CA . ASN A 1 89 ? -4.829 2.832 10.471 1.00 97.25 89 ASN A CA 1
ATOM 733 C C . ASN A 1 89 ? -6.261 2.294 10.336 1.00 97.25 89 ASN A C 1
ATOM 735 O O . ASN A 1 89 ? -7.226 3.062 10.395 1.00 97.25 89 ASN A O 1
ATOM 739 N N . GLN A 1 90 ? -6.411 0.978 10.171 1.00 97.62 90 GLN A N 1
ATOM 740 C CA . GLN A 1 90 ? -7.711 0.315 10.127 1.00 97.62 90 GLN A CA 1
ATOM 741 C C . GLN A 1 90 ? -8.462 0.492 11.451 1.00 97.62 90 GLN A C 1
ATOM 743 O O . GLN A 1 90 ? -9.585 0.996 11.442 1.00 97.62 90 GLN A O 1
ATOM 748 N N . ALA A 1 91 ? -7.820 0.174 12.578 1.00 97.25 91 ALA A N 1
ATOM 749 C CA . ALA A 1 91 ? -8.410 0.317 13.906 1.00 97.25 91 ALA A CA 1
ATOM 750 C C . ALA A 1 91 ? -8.820 1.769 14.206 1.00 97.25 91 ALA A C 1
ATOM 752 O O . ALA A 1 91 ? -9.911 2.015 14.728 1.00 97.25 91 ALA A O 1
ATOM 753 N N . LEU A 1 92 ? -7.984 2.742 13.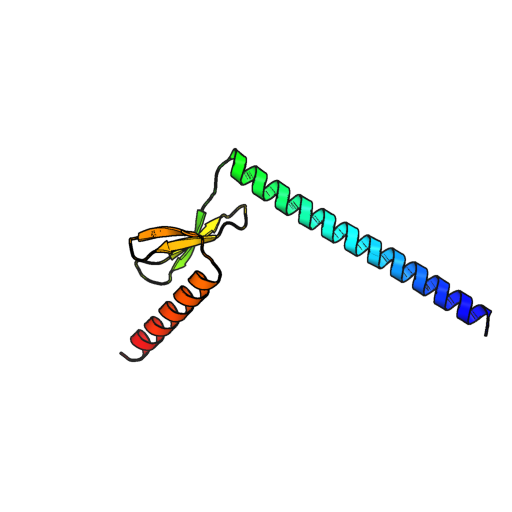823 1.00 95.88 92 LEU A N 1
ATOM 754 C CA . LEU A 1 92 ? -8.292 4.165 13.964 1.00 95.88 92 LEU A CA 1
ATOM 755 C C . LEU A 1 92 ? -9.534 4.559 13.156 1.00 95.88 92 LEU A C 1
ATOM 757 O O . LEU A 1 92 ? -10.415 5.244 13.680 1.00 95.88 92 LEU A O 1
ATOM 761 N N . LYS A 1 93 ? -9.629 4.125 11.894 1.00 95.75 93 LYS A N 1
ATOM 762 C CA . LYS A 1 93 ? -10.799 4.418 11.058 1.00 95.75 93 LYS A CA 1
ATOM 763 C C . LYS A 1 93 ? -12.071 3.834 11.667 1.00 95.75 93 LYS A C 1
ATOM 765 O O . LYS A 1 93 ? -13.073 4.540 11.748 1.00 95.75 93 LYS A O 1
ATOM 770 N N . ASP A 1 94 ? -12.021 2.588 12.127 1.00 95.81 94 ASP A N 1
ATOM 771 C CA . ASP A 1 94 ? -13.179 1.904 12.709 1.00 95.81 94 ASP A CA 1
ATOM 772 C C . ASP A 1 94 ? -13.643 2.586 14.002 1.00 95.81 94 ASP A C 1
ATOM 774 O O . ASP A 1 94 ? -14.842 2.758 14.231 1.00 95.81 94 ASP A O 1
ATOM 778 N N . PHE A 1 95 ? -12.702 3.034 14.838 1.00 95.62 95 PHE A N 1
ATOM 779 C CA . PHE A 1 95 ? -13.007 3.818 16.034 1.00 95.62 95 PHE A CA 1
ATOM 780 C C . PHE A 1 95 ? -13.710 5.139 15.693 1.00 95.62 95 PHE A C 1
ATOM 782 O O . PHE A 1 95 ? -14.734 5.475 16.293 1.00 95.62 95 PHE A O 1
ATOM 789 N N . LEU A 1 96 ? -13.192 5.878 14.708 1.00 93.19 96 LEU A N 1
ATOM 790 C CA . LEU A 1 96 ? -13.778 7.150 14.287 1.00 93.19 96 LEU A CA 1
ATOM 791 C C . LEU A 1 96 ? -15.167 6.966 13.676 1.00 93.19 96 LEU A C 1
ATOM 793 O O . LEU A 1 96 ? -16.071 7.723 14.016 1.00 93.19 96 LEU A O 1
ATOM 797 N N . GLN A 1 97 ? -15.356 5.938 12.847 1.00 92.62 97 GLN A N 1
ATOM 798 C CA . GLN A 1 97 ? -16.662 5.604 12.280 1.00 92.62 97 GLN A CA 1
ATOM 799 C C . GLN A 1 97 ? -17.687 5.307 13.378 1.00 92.62 97 GLN A C 1
ATOM 801 O O . GLN A 1 97 ? -18.779 5.873 13.374 1.00 92.62 97 GLN A O 1
ATOM 806 N N . LYS A 1 98 ? -17.328 4.488 14.374 1.00 92.69 98 LYS A N 1
ATOM 807 C CA . LYS A 1 98 ? -18.204 4.223 15.527 1.00 92.69 98 LYS A CA 1
ATOM 808 C C . LYS A 1 98 ? -18.578 5.507 16.265 1.00 92.69 98 LYS A C 1
ATOM 810 O O . LYS A 1 98 ? -19.741 5.685 16.606 1.00 92.69 98 LYS A O 1
ATOM 815 N N . LYS A 1 99 ? -17.622 6.419 16.467 1.00 89.75 99 LYS A N 1
ATOM 816 C CA . LYS A 1 99 ? -17.879 7.712 17.114 1.00 89.75 99 LYS A CA 1
ATOM 817 C C . LYS A 1 99 ? -18.830 8.592 16.299 1.00 89.75 99 LYS A C 1
ATOM 819 O O . LYS A 1 99 ? -19.709 9.209 16.885 1.00 89.75 99 LYS A O 1
ATOM 824 N N . THR A 1 100 ? -18.678 8.647 14.976 1.00 84.81 100 THR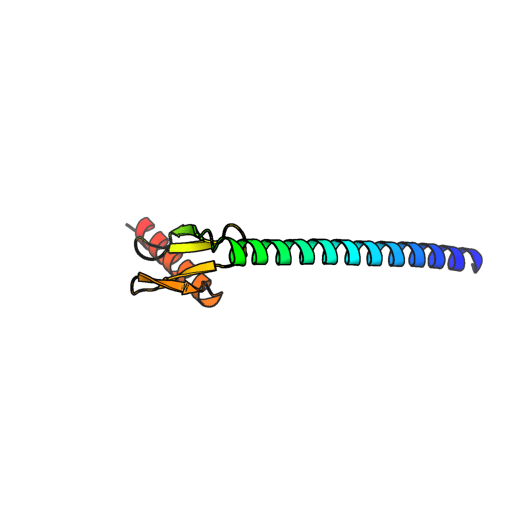 A N 1
ATOM 825 C CA . THR A 1 100 ? -19.571 9.438 14.112 1.00 84.81 100 THR A CA 1
ATOM 826 C C . THR A 1 100 ? -20.980 8.863 14.014 1.00 84.81 100 THR A C 1
ATOM 828 O O . THR A 1 100 ? -21.909 9.620 13.788 1.00 84.81 100 THR A O 1
ATOM 831 N N . HIS A 1 101 ? -21.148 7.548 14.182 1.00 73.00 101 HIS A N 1
ATOM 832 C CA . HIS A 1 101 ? -22.463 6.896 14.177 1.00 73.00 101 HIS A CA 1
ATOM 833 C C . HIS A 1 101 ? -23.155 6.887 15.549 1.00 73.00 101 HIS A C 1
ATOM 835 O O . HIS A 1 101 ? -24.330 6.544 15.628 1.00 73.00 101 HIS A O 1
ATOM 841 N N . ALA A 1 102 ? -22.434 7.223 16.621 1.00 61.88 102 ALA A N 1
ATOM 842 C CA . ALA A 1 102 ? -22.970 7.332 17.977 1.00 61.88 102 ALA A CA 1
ATOM 843 C C . ALA A 1 102 ? -23.379 8.769 18.362 1.00 61.88 102 ALA A C 1
ATOM 845 O O . ALA A 1 102 ? -23.861 8.974 19.476 1.00 61.88 102 ALA A O 1
ATOM 846 N N . ALA A 1 103 ? -23.147 9.743 17.475 1.00 52.44 103 ALA A N 1
ATOM 847 C CA . ALA A 1 103 ? -23.540 11.145 17.612 1.00 52.44 103 ALA A CA 1
ATOM 848 C C . ALA A 1 103 ? -24.774 11.432 16.751 1.00 52.44 103 ALA A C 1
ATOM 850 O O . ALA A 1 103 ? -25.615 12.235 17.207 1.00 52.44 103 ALA A O 1
#

Foldseek 3Di:
DVVVVVVVVVVVVVVVVVVVVVVVVVVVVVVVLQVVLVVCCVVPNFPKDFPADLDPQKTKIAGPRHGFIWIADPVSDIDGCDPVNVVVSVVSSVVVVVVVVVD

InterPro domains:
  IPR012455 Protein of unknown function DUF1660 [PF07874] (40-92)

Radius of gyration: 24.3 Å; chains: 1; bounding box: 37×71×38 Å

Organism: NCBI:txid229203